Protein AF-A0AAD4ZBF3-F1 (afdb_monomer_lite)

Radius of gyration: 14.14 Å; chains: 1; bounding box: 36×25×43 Å

Organism: Prunus dulcis (NCBI:txid3755)

Sequence (80 aa):
MAATTVTTEDLWDVVEATTEPPKPEDDEAEFKAWRKKDAKALILIQNYCGSANYSLIWGTETAKAAWDTLAKKLNPAQGT

Secondary structure (DSSP, 8-state):
-------HHHHHHHHHTTSSPPPTTT-HHHHHHHHHHHHHHHHHHHHHS-HHHHHHHTT-SSHHHHHHHHHHHH-GGG--

pLDDT: mean 77.59, std 15.72, range [38.84, 94.88]

InterPro domains:
  IPR061502 Copia/RE1/RE2-like, N-terminal domain [PF14223] (5-73)

Structure (mmCIF, N/CA/C/O backbone):
data_AF-A0AAD4ZBF3-F1
#
_entry.id   AF-A0AAD4ZBF3-F1
#
loop_
_atom_site.group_PDB
_atom_site.id
_atom_site.type_symbol
_atom_site.label_atom_id
_atom_site.label_alt_id
_atom_site.label_comp_id
_atom_site.label_asym_id
_atom_site.label_entity_id
_atom_site.label_seq_id
_atom_site.pdbx_PDB_ins_code
_atom_site.Cartn_x
_atom_site.Cartn_y
_atom_site.Cartn_z
_atom_site.occupancy
_atom_site.B_iso_or_equiv
_atom_site.auth_seq_id
_atom_site.auth_comp_id
_atom_site.auth_asym_id
_atom_site.auth_atom_id
_atom_site.pdbx_PDB_model_num
ATOM 1 N N . MET A 1 1 ? 16.428 -9.045 19.915 1.00 38.84 1 MET A N 1
ATOM 2 C CA . MET A 1 1 ? 15.604 -8.414 18.864 1.00 38.84 1 MET A CA 1
ATOM 3 C C . MET A 1 1 ? 15.076 -9.532 17.985 1.00 38.84 1 MET A C 1
ATOM 5 O O . MET A 1 1 ? 15.890 -10.210 17.376 1.00 38.84 1 MET A O 1
ATOM 9 N N . ALA A 1 2 ? 13.775 -9.821 18.016 1.00 42.25 2 ALA A N 1
ATOM 10 C CA . ALA A 1 2 ? 13.194 -10.837 17.141 1.00 42.25 2 ALA A CA 1
ATOM 11 C C . ALA A 1 2 ? 12.951 -10.195 15.771 1.00 42.25 2 ALA A C 1
ATOM 13 O O . ALA A 1 2 ? 12.199 -9.227 15.674 1.00 42.25 2 ALA A O 1
ATOM 14 N N . ALA A 1 3 ? 13.637 -10.678 14.737 1.00 52.47 3 ALA A N 1
ATOM 15 C CA . ALA A 1 3 ? 13.335 -10.308 13.364 1.00 52.47 3 ALA A CA 1
ATOM 16 C C . ALA A 1 3 ? 12.077 -11.078 12.953 1.00 52.47 3 ALA A C 1
ATOM 18 O O . ALA A 1 3 ? 12.132 -12.287 12.742 1.00 52.47 3 ALA A O 1
ATOM 19 N N . THR A 1 4 ? 10.933 -10.398 12.904 1.00 56.81 4 THR A N 1
ATOM 20 C CA . THR A 1 4 ? 9.709 -10.973 12.343 1.00 56.81 4 THR A CA 1
ATOM 21 C C . THR A 1 4 ? 9.911 -11.122 10.840 1.00 56.81 4 THR A C 1
ATOM 23 O O . THR A 1 4 ? 9.852 -10.146 10.094 1.00 56.81 4 THR A O 1
ATOM 26 N N . THR A 1 5 ? 10.201 -12.341 10.400 1.00 47.84 5 THR A N 1
ATOM 27 C CA . THR A 1 5 ? 10.212 -12.725 8.990 1.00 47.84 5 THR A CA 1
ATOM 28 C C . THR A 1 5 ? 8.765 -12.752 8.507 1.00 47.84 5 THR A C 1
ATOM 30 O O . THR A 1 5 ? 8.079 -13.755 8.675 1.00 47.84 5 THR A O 1
ATOM 33 N N . VAL A 1 6 ? 8.279 -11.625 7.984 1.00 57.25 6 VAL A N 1
ATOM 34 C CA . VAL A 1 6 ? 6.967 -11.558 7.326 1.00 57.25 6 VAL A CA 1
ATOM 35 C C . VAL A 1 6 ? 7.024 -12.457 6.097 1.00 57.25 6 VAL A C 1
ATOM 37 O O . VAL A 1 6 ? 7.847 -12.241 5.206 1.00 57.25 6 VAL A O 1
ATOM 40 N N . THR A 1 7 ? 6.198 -13.499 6.091 1.00 58.53 7 THR A N 1
ATOM 41 C CA . THR A 1 7 ? 6.068 -14.402 4.946 1.00 58.53 7 THR A CA 1
ATOM 42 C C . THR A 1 7 ? 5.282 -13.721 3.823 1.00 58.53 7 THR A C 1
ATOM 44 O O . THR A 1 7 ? 4.570 -12.743 4.040 1.00 58.53 7 THR A O 1
ATOM 47 N N . THR A 1 8 ? 5.423 -14.195 2.585 1.00 57.16 8 THR A N 1
ATOM 48 C CA . THR A 1 8 ? 4.689 -13.639 1.433 1.00 57.16 8 THR A CA 1
ATOM 49 C C . THR A 1 8 ? 3.172 -13.797 1.562 1.00 57.16 8 THR A C 1
ATOM 51 O O . THR A 1 8 ? 2.435 -12.967 1.039 1.00 57.16 8 THR A O 1
ATOM 54 N N . GLU A 1 9 ? 2.718 -14.824 2.282 1.00 57.94 9 GLU A N 1
ATOM 55 C CA . GLU A 1 9 ? 1.305 -15.078 2.591 1.00 57.94 9 GLU A CA 1
ATOM 56 C C . GLU A 1 9 ? 0.769 -14.040 3.597 1.00 57.94 9 GLU A C 1
ATOM 58 O O . GLU A 1 9 ? -0.232 -13.387 3.312 1.00 57.94 9 GLU A O 1
ATOM 63 N N . ASP A 1 10 ? 1.516 -13.748 4.675 1.00 64.94 10 ASP A N 1
ATOM 64 C CA . ASP A 1 10 ? 1.211 -12.634 5.598 1.00 64.94 10 ASP A CA 1
ATOM 65 C C . ASP A 1 10 ? 1.134 -11.275 4.879 1.00 64.94 10 ASP A C 1
ATOM 67 O O . ASP A 1 10 ? 0.413 -10.365 5.295 1.00 64.94 10 ASP A O 1
ATOM 71 N N . LEU A 1 11 ? 1.920 -11.103 3.811 1.00 62.38 11 LEU A N 1
ATOM 72 C CA . LEU A 1 11 ? 1.959 -9.869 3.033 1.00 62.38 11 LEU A CA 1
ATOM 73 C C . LEU A 1 11 ? 0.665 -9.668 2.230 1.00 62.38 11 LEU A C 1
ATOM 75 O O . LEU A 1 11 ? 0.161 -8.546 2.163 1.00 62.38 11 LEU A O 1
ATOM 79 N N . TRP A 1 12 ? 0.136 -10.739 1.629 1.00 68.81 12 TRP A N 1
ATOM 80 C CA . TRP A 1 12 ? -1.065 -10.688 0.793 1.00 68.81 12 TRP A CA 1
ATOM 81 C C . TRP A 1 12 ? -2.338 -10.510 1.626 1.00 68.81 12 TRP A C 1
ATOM 83 O O . TRP A 1 12 ? -3.164 -9.670 1.277 1.00 68.81 12 TRP A O 1
ATOM 93 N N . ASP A 1 13 ? -2.442 -11.171 2.782 1.00 66.94 13 ASP A N 1
ATOM 94 C CA . ASP A 1 13 ? -3.577 -11.010 3.708 1.00 66.94 13 ASP A CA 1
ATOM 95 C C . ASP A 1 13 ? -3.720 -9.565 4.214 1.00 66.94 13 ASP A C 1
ATOM 97 O O . ASP A 1 13 ? -4.825 -9.042 4.397 1.00 66.94 13 ASP A O 1
ATOM 101 N N . VAL A 1 14 ? -2.592 -8.877 4.423 1.00 65.56 14 VAL A N 1
ATOM 102 C CA . VAL A 1 14 ? -2.584 -7.460 4.807 1.00 65.56 14 VAL A CA 1
ATOM 103 C C . VAL A 1 14 ? -3.035 -6.574 3.644 1.00 65.56 14 VAL A C 1
ATOM 105 O O . VAL A 1 14 ? -3.725 -5.588 3.886 1.00 65.56 14 VAL A O 1
ATOM 108 N N . VAL A 1 15 ? -2.693 -6.917 2.399 1.00 60.56 15 VAL A N 1
ATOM 109 C CA . VAL A 1 15 ? -3.134 -6.172 1.210 1.00 60.56 15 VAL A CA 1
ATOM 110 C C . VAL A 1 1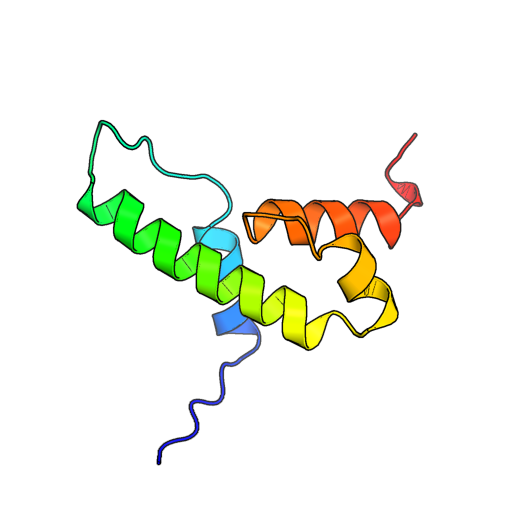5 ? -4.627 -6.391 0.947 1.00 60.56 15 VAL A C 1
ATOM 112 O O . VAL A 1 15 ? -5.352 -5.407 0.789 1.00 60.56 15 VAL A O 1
ATOM 115 N N . GLU A 1 16 ? -5.123 -7.632 0.983 1.00 66.25 16 GLU A N 1
ATOM 116 C CA . GLU A 1 16 ? -6.550 -7.935 0.793 1.00 66.25 16 GLU A CA 1
ATOM 117 C C . GLU A 1 16 ? -7.424 -7.236 1.832 1.00 66.25 16 GLU A C 1
ATOM 119 O O . GLU A 1 16 ? -8.384 -6.559 1.466 1.00 66.25 16 GLU A O 1
ATOM 124 N N . ALA A 1 17 ? -7.037 -7.270 3.109 1.00 63.97 17 ALA A N 1
ATOM 125 C CA . ALA A 1 17 ? -7.765 -6.591 4.182 1.00 63.97 17 ALA A CA 1
ATOM 126 C C . ALA A 1 17 ? -7.780 -5.050 4.069 1.00 63.97 17 ALA A C 1
ATOM 128 O O . ALA A 1 17 ? -8.420 -4.389 4.888 1.00 63.97 17 ALA A O 1
ATOM 129 N N . THR A 1 18 ? -7.061 -4.467 3.101 1.00 63.12 18 THR A N 1
ATOM 130 C CA . THR A 1 18 ? -6.958 -3.012 2.893 1.00 63.12 18 THR A CA 1
ATOM 131 C C . THR A 1 18 ? -7.618 -2.529 1.602 1.00 63.12 18 THR A C 1
ATOM 133 O O . THR A 1 18 ? -7.566 -1.340 1.293 1.00 63.12 18 THR A O 1
ATOM 136 N N . THR A 1 19 ? -8.268 -3.424 0.850 1.00 66.06 19 THR A N 1
ATOM 137 C CA . THR A 1 19 ? -8.842 -3.098 -0.466 1.00 66.06 19 THR A CA 1
ATOM 138 C C . THR A 1 19 ? -9.991 -2.093 -0.425 1.00 66.06 19 THR A C 1
ATOM 140 O O . THR A 1 19 ? -10.152 -1.348 -1.391 1.00 66.06 19 THR A O 1
ATOM 143 N N . GLU A 1 20 ? -10.737 -2.001 0.678 1.00 66.25 20 GLU A N 1
ATOM 144 C CA . GLU A 1 20 ? -11.793 -0.999 0.840 1.00 66.25 20 GLU A CA 1
ATOM 145 C C . GLU A 1 20 ? -11.779 -0.417 2.264 1.00 66.25 20 GLU A C 1
ATOM 147 O O . GLU A 1 20 ? -11.729 -1.185 3.230 1.00 66.25 20 GLU A O 1
ATOM 152 N N . PRO A 1 21 ? -11.763 0.920 2.433 1.00 62.22 21 PRO A N 1
ATOM 153 C CA . PRO A 1 21 ? -11.877 1.532 3.749 1.00 62.22 21 PRO A CA 1
ATOM 154 C C . PRO A 1 21 ? -13.273 1.280 4.333 1.00 62.22 21 PRO A C 1
ATOM 156 O O . PRO A 1 21 ? -14.264 1.567 3.656 1.00 62.22 21 PRO A O 1
ATOM 159 N N . PRO A 1 22 ? -13.390 0.814 5.591 1.00 64.81 22 PRO A N 1
ATOM 160 C CA . PRO A 1 22 ? -14.677 0.807 6.272 1.00 64.81 22 PRO A CA 1
ATOM 161 C C . PRO A 1 22 ? -15.196 2.245 6.391 1.00 64.81 22 PRO A C 1
ATOM 163 O O . PRO A 1 22 ? -14.413 3.199 6.484 1.00 64.81 22 PRO A O 1
ATOM 166 N N . LYS A 1 23 ? -16.523 2.416 6.374 1.00 66.44 23 LYS A N 1
ATOM 167 C CA . LYS A 1 23 ? -17.132 3.739 6.534 1.00 66.44 23 LYS A CA 1
ATOM 168 C C . LYS A 1 23 ? -16.740 4.304 7.905 1.00 66.44 23 LYS A C 1
ATOM 170 O O . LYS A 1 23 ? -16.979 3.643 8.913 1.00 66.44 23 LYS A O 1
ATOM 175 N N . PRO A 1 24 ? -16.174 5.520 7.968 1.00 59.81 24 PRO A N 1
ATOM 176 C CA . PRO A 1 24 ? -15.704 6.103 9.224 1.00 59.81 24 PRO A CA 1
ATOM 177 C C . PRO A 1 24 ? -16.833 6.392 10.228 1.00 59.81 24 PRO A C 1
ATOM 179 O O . PRO A 1 24 ? -16.545 6.627 11.395 1.00 59.81 24 PRO A O 1
ATOM 182 N N . GLU A 1 25 ? -18.094 6.382 9.785 1.00 58.91 25 GLU A N 1
ATOM 183 C CA . GLU A 1 25 ? -19.276 6.699 10.598 1.00 58.91 25 GLU A CA 1
ATOM 184 C C . GLU A 1 25 ? -19.796 5.511 11.429 1.00 58.91 25 GLU A C 1
ATOM 186 O O . GLU A 1 25 ? -20.462 5.745 12.434 1.00 58.91 25 GLU A O 1
ATOM 191 N N . ASP A 1 26 ? -19.473 4.266 11.052 1.00 60.53 26 ASP A N 1
ATOM 192 C CA . ASP A 1 26 ? -20.047 3.063 11.677 1.00 60.53 26 ASP A CA 1
ATOM 193 C C . ASP A 1 26 ? -19.137 2.444 12.758 1.00 60.53 26 ASP A C 1
ATOM 195 O O . ASP A 1 26 ? -19.657 1.898 13.730 1.00 60.53 26 ASP A O 1
ATOM 199 N N . ASP A 1 27 ? -17.800 2.552 12.643 1.00 72.44 27 ASP A N 1
ATOM 200 C CA . ASP A 1 27 ? -16.882 2.041 13.677 1.00 72.44 27 ASP A CA 1
ATOM 201 C C . ASP A 1 27 ? -15.451 2.642 13.606 1.00 72.44 27 ASP A C 1
ATOM 203 O O . ASP A 1 27 ? -14.575 2.209 12.846 1.00 72.44 27 ASP A O 1
ATOM 207 N N . GLU A 1 28 ? -15.176 3.671 14.423 1.00 80.06 28 GLU A N 1
ATOM 208 C CA . GLU A 1 28 ? -13.876 4.374 14.470 1.00 80.06 28 GLU A CA 1
ATOM 209 C C . GLU A 1 28 ? -12.709 3.426 14.815 1.00 80.06 28 GLU A C 1
ATOM 211 O O . GLU A 1 28 ? -11.579 3.592 14.331 1.00 80.06 28 GLU A O 1
ATOM 216 N N . ALA A 1 29 ? -12.971 2.403 15.635 1.00 82.25 29 ALA A N 1
ATOM 217 C CA . ALA A 1 29 ? -11.972 1.416 16.025 1.00 82.25 29 ALA A CA 1
ATOM 218 C C . ALA A 1 29 ? -11.537 0.555 14.830 1.00 82.25 29 ALA A C 1
ATOM 220 O O . ALA A 1 29 ? -10.333 0.330 14.637 1.00 82.25 29 ALA A O 1
ATOM 221 N N . GLU A 1 30 ? -12.490 0.134 13.998 1.00 79.81 30 GLU A N 1
ATOM 222 C CA . GLU A 1 30 ? -12.222 -0.632 12.781 1.00 79.81 30 GLU A CA 1
ATOM 223 C C . GLU A 1 30 ? -11.513 0.220 11.730 1.00 79.81 30 GLU A C 1
ATOM 225 O O . GLU A 1 30 ? -10.502 -0.217 11.174 1.00 79.81 30 GLU A O 1
ATOM 230 N N . PHE A 1 31 ? -11.939 1.473 11.527 1.00 81.00 31 PHE A N 1
ATOM 231 C CA . PHE A 1 31 ? -11.260 2.397 10.613 1.00 81.00 31 PHE A CA 1
ATOM 232 C C . PHE A 1 31 ? -9.801 2.640 11.019 1.00 81.00 31 PHE A C 1
ATOM 234 O O . PHE A 1 31 ? -8.888 2.604 10.187 1.00 81.00 31 PHE A O 1
ATOM 241 N N . LYS A 1 32 ? -9.534 2.809 12.317 1.00 84.38 32 LYS A N 1
ATOM 242 C CA . LYS A 1 32 ? -8.170 2.961 12.838 1.00 84.38 32 LYS A CA 1
ATOM 243 C C . LYS A 1 32 ? -7.338 1.689 12.670 1.00 84.38 32 LYS A C 1
ATOM 245 O O . LYS A 1 32 ? -6.138 1.777 12.394 1.00 84.38 32 LYS A O 1
ATOM 250 N N . ALA A 1 33 ? -7.936 0.512 12.851 1.00 86.00 33 ALA A N 1
ATOM 251 C CA . ALA A 1 33 ? -7.266 -0.764 12.617 1.00 86.00 33 ALA A CA 1
ATOM 252 C C . ALA A 1 33 ? -6.935 -0.958 11.128 1.00 86.00 33 ALA A C 1
ATOM 254 O O . ALA A 1 33 ? -5.805 -1.327 10.799 1.00 86.00 33 ALA A O 1
ATOM 255 N N . TRP A 1 34 ? -7.875 -0.627 10.243 1.00 87.31 34 TRP A N 1
ATOM 256 C CA . TRP A 1 34 ? -7.701 -0.638 8.794 1.00 87.31 34 TRP A CA 1
ATOM 257 C C . TRP A 1 34 ? -6.585 0.312 8.351 1.00 87.31 34 TRP A C 1
ATOM 259 O O . TRP A 1 34 ? -5.631 -0.133 7.716 1.00 87.31 34 TRP A O 1
ATOM 269 N N . ARG A 1 35 ? -6.597 1.580 8.795 1.00 88.06 35 ARG A N 1
ATOM 270 C CA . ARG A 1 35 ? -5.544 2.565 8.469 1.00 88.06 35 ARG A CA 1
ATOM 271 C C . ARG A 1 35 ? -4.147 2.094 8.863 1.00 88.06 35 ARG A C 1
ATOM 273 O O . ARG A 1 35 ? -3.184 2.357 8.148 1.00 88.06 35 ARG A O 1
ATOM 280 N N . LYS A 1 36 ? -4.010 1.385 9.989 1.00 87.75 36 LYS A N 1
ATOM 281 C CA . LYS A 1 36 ? -2.723 0.798 10.401 1.00 87.75 36 LYS A CA 1
ATOM 282 C C . LYS A 1 36 ? -2.273 -0.331 9.473 1.00 87.75 36 LYS A C 1
ATOM 284 O O . LYS A 1 36 ? -1.073 -0.455 9.240 1.00 87.75 36 LYS A O 1
ATOM 289 N N . LYS A 1 37 ? -3.194 -1.171 8.993 1.00 88.62 37 LYS A N 1
ATOM 290 C CA . LYS A 1 37 ? -2.885 -2.242 8.032 1.00 88.62 37 LYS A CA 1
ATOM 291 C C . LYS A 1 37 ? -2.515 -1.656 6.668 1.00 88.62 37 LYS A C 1
ATOM 293 O O . LYS A 1 37 ? -1.477 -2.024 6.131 1.00 88.62 37 LYS A O 1
ATOM 298 N N . ASP A 1 38 ? -3.279 -0.676 6.193 1.00 90.81 38 ASP A N 1
ATO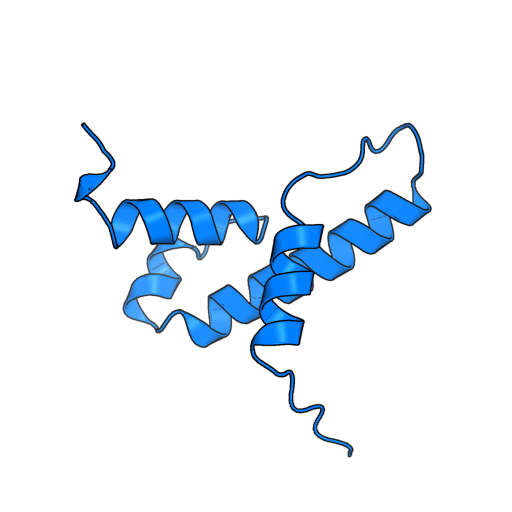M 299 C CA . ASP A 1 38 ? -3.047 0.029 4.926 1.00 90.81 38 ASP A CA 1
ATOM 300 C C . ASP A 1 38 ? -1.679 0.726 4.916 1.00 90.81 38 ASP A C 1
ATOM 302 O O . ASP A 1 38 ? -0.880 0.520 4.006 1.00 90.81 38 ASP A O 1
ATOM 306 N N . ALA A 1 39 ? -1.326 1.435 5.996 1.00 90.44 39 ALA A N 1
ATOM 307 C CA . ALA A 1 39 ? -0.004 2.047 6.129 1.00 90.44 39 ALA A CA 1
ATOM 308 C C . ALA A 1 39 ? 1.140 1.015 6.092 1.00 90.44 39 ALA A C 1
ATOM 310 O O . ALA A 1 39 ? 2.180 1.265 5.484 1.00 90.44 39 ALA A O 1
ATOM 311 N N . LYS A 1 40 ? 0.964 -0.160 6.718 1.00 90.88 40 LYS A N 1
ATOM 312 C CA . LYS A 1 40 ? 1.964 -1.241 6.663 1.00 90.88 40 LYS A CA 1
ATOM 313 C C . LYS A 1 40 ? 2.106 -1.804 5.251 1.00 90.88 40 LYS A C 1
ATOM 315 O O . LYS A 1 40 ? 3.233 -1.957 4.788 1.00 90.88 40 LYS A O 1
ATOM 320 N N . ALA A 1 41 ? 0.993 -2.084 4.575 1.00 92.12 41 ALA A N 1
ATOM 321 C CA . ALA A 1 41 ? 0.999 -2.547 3.191 1.00 92.12 41 ALA A CA 1
ATOM 322 C C . ALA A 1 41 ? 1.688 -1.534 2.268 1.00 92.12 41 ALA A C 1
ATOM 324 O O . ALA A 1 41 ? 2.549 -1.912 1.477 1.00 92.12 41 ALA A O 1
ATOM 325 N N . LEU A 1 42 ? 1.385 -0.242 2.419 1.00 92.75 42 LEU A N 1
ATOM 326 C CA . LEU A 1 42 ? 1.990 0.814 1.615 1.00 92.75 42 LEU A CA 1
ATOM 327 C C . LEU A 1 42 ? 3.511 0.868 1.802 1.00 92.75 42 LEU A C 1
ATOM 329 O O . LEU A 1 42 ? 4.237 0.882 0.812 1.00 92.75 42 LEU A O 1
ATOM 333 N N . ILE A 1 43 ? 4.000 0.817 3.046 1.00 92.06 43 ILE A N 1
ATOM 334 C CA . ILE A 1 43 ? 5.443 0.781 3.340 1.00 92.06 43 ILE A CA 1
ATOM 335 C C . ILE A 1 43 ? 6.106 -0.447 2.702 1.00 92.06 43 ILE A C 1
ATOM 337 O O . ILE A 1 43 ? 7.208 -0.346 2.163 1.00 92.06 43 ILE A O 1
ATOM 341 N N . LEU A 1 44 ? 5.454 -1.611 2.742 1.00 93.44 44 LEU A N 1
ATOM 342 C CA . LEU A 1 44 ? 5.976 -2.828 2.117 1.00 93.44 44 LEU A CA 1
ATOM 343 C C . LEU A 1 44 ? 6.066 -2.670 0.596 1.00 93.44 44 LEU A C 1
ATOM 345 O O . LEU A 1 44 ? 7.130 -2.899 0.026 1.00 93.44 44 LEU A O 1
ATOM 349 N N . ILE A 1 45 ? 5.001 -2.206 -0.060 1.00 92.06 45 ILE A N 1
ATOM 350 C CA . ILE A 1 45 ? 5.012 -1.956 -1.507 1.00 92.06 45 ILE A CA 1
ATOM 351 C C . ILE A 1 45 ? 6.127 -0.963 -1.858 1.00 92.06 45 ILE A C 1
ATOM 353 O O . ILE A 1 45 ? 6.930 -1.223 -2.751 1.00 92.06 45 ILE A O 1
ATOM 357 N N . GLN A 1 46 ? 6.230 0.139 -1.119 1.00 91.88 46 GLN A N 1
ATOM 358 C CA . GLN A 1 46 ? 7.255 1.162 -1.311 1.00 91.88 46 GLN A CA 1
ATOM 359 C C . GLN A 1 46 ? 8.681 0.608 -1.190 1.00 91.88 46 GLN A C 1
ATOM 361 O O . GLN A 1 46 ? 9.512 0.876 -2.056 1.00 91.88 46 GLN A O 1
ATOM 366 N N . ASN A 1 47 ? 8.952 -0.216 -0.176 1.00 90.88 47 ASN A N 1
ATOM 367 C CA . ASN A 1 47 ? 10.281 -0.781 0.057 1.00 90.88 47 ASN A CA 1
ATOM 368 C C . ASN A 1 47 ? 10.665 -1.875 -0.950 1.00 90.88 47 ASN A C 1
ATOM 370 O O . ASN A 1 47 ? 11.842 -2.004 -1.287 1.00 90.88 47 ASN A O 1
ATOM 374 N N . TYR A 1 48 ? 9.699 -2.664 -1.428 1.00 91.38 48 TYR A N 1
ATOM 375 C CA . TYR A 1 48 ? 9.968 -3.855 -2.243 1.00 91.38 48 TYR A CA 1
ATOM 376 C C . TYR A 1 48 ? 9.676 -3.688 -3.740 1.00 91.38 48 TYR A C 1
ATOM 378 O O . TYR A 1 48 ? 10.082 -4.538 -4.529 1.00 91.38 48 TYR A O 1
ATOM 386 N N . CYS A 1 49 ? 9.035 -2.599 -4.174 1.00 89.38 49 CYS A N 1
ATOM 387 C CA . CYS A 1 49 ? 8.738 -2.386 -5.595 1.00 89.38 49 CYS A CA 1
ATOM 388 C C . CYS A 1 49 ? 9.980 -2.084 -6.457 1.00 89.38 49 CYS A C 1
ATOM 390 O O . CYS A 1 49 ? 9.905 -2.184 -7.680 1.00 89.38 49 CYS A O 1
ATOM 392 N N . GLY A 1 50 ? 11.122 -1.749 -5.849 1.00 90.19 50 GLY A N 1
ATOM 393 C CA . GLY A 1 50 ? 12.347 -1.360 -6.552 1.00 90.19 50 GLY A CA 1
ATOM 394 C C . GLY A 1 50 ? 12.362 0.120 -6.953 1.00 90.19 50 GLY A C 1
ATOM 395 O O . GLY A 1 50 ? 11.326 0.736 -7.198 1.00 90.19 50 GLY A O 1
ATOM 396 N N . SER A 1 51 ? 13.556 0.713 -7.033 1.00 89.38 51 SER A N 1
ATOM 397 C CA . SER A 1 51 ? 13.739 2.171 -7.159 1.00 89.38 51 SER A CA 1
ATOM 398 C C . SER A 1 51 ? 13.066 2.793 -8.389 1.00 89.38 51 SER A C 1
ATOM 400 O O . SER A 1 51 ? 12.507 3.885 -8.291 1.00 89.38 51 SER A O 1
ATOM 402 N N . ALA A 1 52 ? 13.070 2.097 -9.530 1.00 87.06 52 ALA A N 1
ATOM 403 C CA . ALA A 1 52 ? 12.409 2.562 -10.750 1.00 87.06 52 ALA A CA 1
ATOM 404 C C . ALA A 1 52 ? 10.885 2.690 -10.565 1.00 87.06 52 ALA A C 1
ATOM 406 O O . ALA A 1 52 ? 10.286 3.685 -10.970 1.00 87.06 52 ALA A O 1
ATOM 407 N N . ASN A 1 53 ? 10.274 1.720 -9.885 1.00 91.31 53 ASN A N 1
ATOM 408 C CA . ASN A 1 53 ? 8.831 1.659 -9.666 1.00 91.31 53 ASN A CA 1
ATOM 409 C C . ASN A 1 53 ? 8.379 2.533 -8.495 1.00 91.31 53 ASN A C 1
ATOM 411 O O . ASN A 1 53 ? 7.276 3.070 -8.522 1.00 91.31 53 ASN A O 1
ATOM 415 N N . TYR A 1 54 ? 9.244 2.734 -7.501 1.00 92.00 54 TYR A N 1
ATOM 416 C CA . TYR A 1 54 ? 8.974 3.591 -6.350 1.00 92.00 54 TYR A CA 1
ATOM 417 C C . TYR A 1 54 ? 8.582 5.015 -6.765 1.00 92.00 54 TYR A C 1
ATOM 419 O O . TYR A 1 54 ? 7.643 5.595 -6.222 1.00 92.00 54 TYR A O 1
ATOM 427 N N . SER A 1 55 ? 9.237 5.546 -7.803 1.00 91.88 55 SER A N 1
ATOM 428 C CA . SER A 1 55 ? 8.908 6.858 -8.371 1.00 91.88 55 SER A CA 1
ATOM 429 C C . SER A 1 55 ? 7.460 6.969 -8.877 1.00 91.88 55 SER A C 1
ATOM 431 O O . SER A 1 55 ? 6.892 8.059 -8.858 1.00 91.88 55 SER A O 1
ATOM 433 N N . LEU A 1 56 ? 6.840 5.852 -9.277 1.00 92.12 56 LEU A N 1
ATOM 434 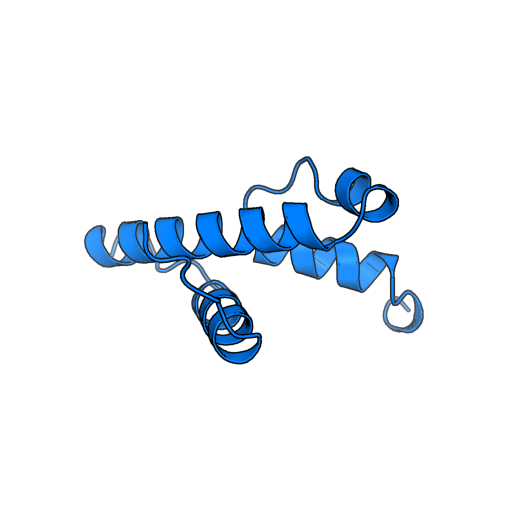C CA . LEU A 1 56 ? 5.458 5.804 -9.764 1.00 92.12 56 LEU A CA 1
ATOM 435 C C . LEU A 1 56 ? 4.436 5.916 -8.628 1.00 92.12 56 LEU A C 1
ATOM 437 O O . LEU A 1 56 ? 3.320 6.370 -8.864 1.00 92.12 56 LEU A O 1
ATOM 441 N N . ILE A 1 57 ? 4.810 5.499 -7.416 1.00 94.88 57 ILE A N 1
ATOM 442 C CA . ILE A 1 57 ? 3.906 5.369 -6.263 1.00 94.88 57 ILE A CA 1
ATOM 443 C C . ILE A 1 57 ? 4.257 6.296 -5.094 1.00 94.88 57 ILE A C 1
ATOM 445 O O . ILE A 1 57 ? 3.615 6.238 -4.052 1.00 94.88 57 ILE A O 1
ATOM 449 N N . TRP A 1 58 ? 5.261 7.165 -5.239 1.00 89.44 58 TRP A N 1
ATOM 450 C CA . TRP A 1 58 ? 5.700 8.074 -4.170 1.00 89.44 58 TRP A CA 1
ATOM 451 C C . TRP A 1 58 ? 4.548 8.895 -3.560 1.00 89.44 58 TRP A C 1
ATOM 453 O O . TRP A 1 58 ? 4.542 9.160 -2.363 1.00 89.44 58 TRP A O 1
ATOM 463 N N . GLY A 1 59 ? 3.574 9.300 -4.380 1.00 89.00 59 GLY A N 1
ATOM 464 C CA . GLY A 1 59 ? 2.458 10.157 -3.967 1.00 89.00 59 GLY A CA 1
ATOM 465 C C . GLY A 1 59 ? 1.178 9.429 -3.552 1.00 89.00 59 GLY A C 1
ATOM 466 O O . GLY A 1 59 ? 0.159 10.089 -3.379 1.00 89.00 59 GLY A O 1
ATOM 467 N N . THR A 1 60 ? 1.169 8.098 -3.452 1.00 93.38 60 THR A N 1
ATOM 468 C CA . THR A 1 60 ? -0.058 7.359 -3.117 1.00 93.38 60 THR A CA 1
ATOM 469 C C . THR A 1 60 ? -0.289 7.309 -1.612 1.00 93.38 60 THR A C 1
ATOM 471 O O . THR A 1 60 ? 0.629 7.001 -0.856 1.00 93.38 60 THR A O 1
ATOM 474 N N . GLU A 1 61 ? -1.527 7.547 -1.183 1.00 89.75 61 GLU A N 1
ATOM 475 C CA . GLU A 1 61 ? -1.896 7.599 0.240 1.00 89.75 61 GLU A CA 1
ATOM 476 C C . GLU A 1 61 ? -2.368 6.255 0.818 1.00 89.75 61 GLU A C 1
ATOM 478 O O . GLU A 1 61 ? -2.478 6.113 2.040 1.00 89.75 61 GLU A O 1
ATOM 483 N N . THR A 1 62 ? -2.649 5.283 -0.055 1.00 91.88 62 THR A N 1
ATOM 484 C CA . THR A 1 62 ? -3.120 3.938 0.298 1.00 91.88 62 THR A CA 1
ATOM 485 C C . THR A 1 62 ? -2.333 2.875 -0.455 1.00 91.88 62 THR A C 1
ATOM 487 O O . THR A 1 62 ? -1.848 3.097 -1.572 1.00 91.88 62 THR A O 1
ATOM 490 N N . ALA A 1 63 ? -2.231 1.691 0.140 1.00 91.56 63 ALA A N 1
ATOM 491 C CA . ALA A 1 63 ? -1.571 0.544 -0.469 1.00 91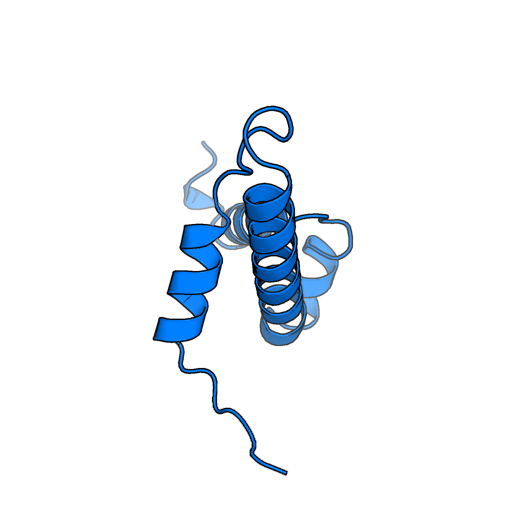.56 63 ALA A CA 1
ATOM 492 C C . ALA A 1 63 ? -2.253 0.122 -1.773 1.00 91.56 63 ALA A C 1
ATOM 494 O O . ALA A 1 63 ? -1.584 -0.183 -2.760 1.00 91.56 63 ALA A O 1
ATOM 495 N N . LYS A 1 64 ? -3.589 0.180 -1.803 1.00 89.88 64 LYS A N 1
ATOM 496 C CA . LYS A 1 64 ? -4.371 -0.108 -3.006 1.00 89.88 64 LYS A CA 1
ATOM 497 C C . LYS A 1 64 ? -4.019 0.832 -4.160 1.00 89.88 64 LYS A C 1
ATOM 499 O O . LYS A 1 64 ? -3.770 0.361 -5.265 1.00 89.88 64 LYS A O 1
ATOM 504 N N . ALA A 1 65 ? -3.938 2.140 -3.911 1.00 91.88 65 ALA A N 1
ATOM 505 C CA . ALA A 1 65 ? -3.579 3.104 -4.951 1.00 91.88 65 ALA A CA 1
ATOM 506 C C . ALA A 1 65 ? -2.158 2.871 -5.493 1.00 91.88 65 ALA A C 1
ATOM 508 O O . ALA A 1 65 ? -1.931 2.984 -6.702 1.00 91.88 65 ALA A O 1
ATOM 509 N N . ALA A 1 66 ? -1.213 2.503 -4.619 1.00 94.12 66 ALA A N 1
ATOM 510 C CA . ALA A 1 66 ? 0.134 2.106 -5.023 1.00 94.12 66 ALA A CA 1
ATOM 511 C C . ALA A 1 66 ? 0.099 0.872 -5.937 1.00 94.12 66 ALA A C 1
ATOM 513 O O . ALA A 1 66 ? 0.638 0.905 -7.044 1.00 94.12 66 ALA A O 1
ATOM 514 N N . TRP A 1 67 ? -0.580 -0.193 -5.505 1.00 93.44 67 TRP A N 1
ATOM 515 C CA . TRP A 1 67 ? -0.681 -1.441 -6.258 1.00 93.44 67 TRP A CA 1
ATOM 516 C C . TRP A 1 67 ? -1.368 -1.259 -7.615 1.00 93.44 67 TRP A C 1
ATOM 518 O O . TRP A 1 67 ? -0.821 -1.681 -8.631 1.00 93.44 67 TRP A O 1
ATOM 528 N N . ASP A 1 68 ? -2.509 -0.567 -7.659 1.00 91.50 68 ASP A N 1
ATOM 529 C CA . ASP A 1 68 ? -3.254 -0.304 -8.896 1.00 91.50 68 ASP A CA 1
ATOM 530 C C . ASP A 1 68 ? -2.406 0.511 -9.895 1.00 91.50 68 ASP A C 1
ATOM 532 O O . ASP A 1 68 ? -2.415 0.250 -11.102 1.00 91.50 68 ASP A O 1
ATOM 536 N N . THR A 1 69 ? -1.607 1.465 -9.396 1.00 93.56 69 THR A N 1
ATOM 537 C CA . THR A 1 69 ? -0.670 2.245 -10.221 1.00 93.56 69 THR A CA 1
ATOM 538 C C . THR A 1 69 ? 0.421 1.360 -10.817 1.00 93.56 69 THR A C 1
ATOM 540 O O . THR A 1 69 ? 0.685 1.439 -12.020 1.00 93.56 69 THR A O 1
ATOM 543 N N . LEU A 1 70 ? 1.035 0.492 -10.006 1.00 92.00 70 LEU A N 1
ATOM 544 C CA . LEU A 1 70 ? 2.045 -0.456 -10.476 1.00 92.00 70 LEU A CA 1
ATOM 545 C C . LEU A 1 70 ? 1.460 -1.439 -11.488 1.00 92.00 70 LEU A C 1
ATOM 547 O O . LEU A 1 70 ? 2.026 -1.597 -12.566 1.00 92.00 70 LEU A O 1
ATOM 551 N N . ALA A 1 71 ? 0.307 -2.039 -11.192 1.00 90.38 71 ALA A N 1
ATOM 552 C CA . ALA A 1 71 ? -0.368 -2.981 -12.078 1.00 90.38 71 ALA A CA 1
ATOM 553 C C . ALA A 1 71 ? -0.652 -2.351 -13.449 1.00 90.38 71 ALA A C 1
ATOM 555 O O . ALA A 1 71 ? -0.321 -2.934 -14.479 1.00 90.38 71 ALA A O 1
ATOM 556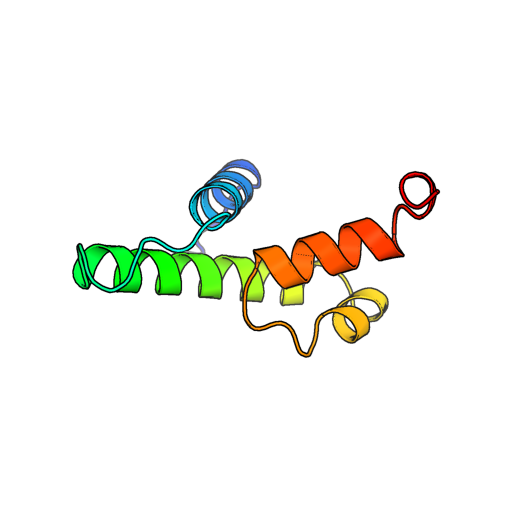 N N . LYS A 1 72 ? -1.158 -1.112 -13.475 1.00 90.00 72 LYS A N 1
ATOM 557 C CA . LYS A 1 72 ? -1.422 -0.378 -14.720 1.00 90.00 72 LYS A CA 1
ATOM 558 C C . LYS A 1 72 ? -0.154 -0.066 -15.519 1.00 90.00 72 LYS A C 1
ATOM 560 O O . LYS A 1 72 ? -0.181 -0.087 -16.747 1.00 90.00 72 LYS A O 1
ATOM 565 N N . LYS A 1 73 ? 0.942 0.294 -14.848 1.00 88.25 73 LYS A N 1
ATOM 566 C CA . LYS A 1 73 ? 2.195 0.703 -15.509 1.00 88.25 73 LYS A CA 1
ATOM 567 C C . LYS A 1 73 ? 3.041 -0.482 -15.966 1.00 88.25 73 LYS A C 1
ATOM 569 O O . LYS A 1 73 ? 3.716 -0.372 -16.985 1.00 88.25 73 LYS A O 1
ATOM 574 N N . LEU A 1 74 ? 3.005 -1.583 -15.222 1.00 85.50 74 LEU A N 1
ATOM 575 C CA . LEU A 1 74 ? 3.827 -2.770 -15.459 1.00 85.50 74 LEU A CA 1
ATOM 576 C C . LEU A 1 74 ? 3.095 -3.855 -16.253 1.00 85.50 74 LEU A C 1
ATOM 578 O O . LEU A 1 74 ? 3.747 -4.727 -16.819 1.00 85.50 74 LEU A O 1
ATOM 582 N N . ASN A 1 75 ? 1.765 -3.781 -16.354 1.00 79.81 75 ASN A N 1
ATOM 583 C CA . ASN A 1 75 ? 0.965 -4.639 -17.220 1.00 79.81 75 ASN A CA 1
ATOM 584 C C . ASN A 1 75 ? 0.062 -3.803 -18.154 1.00 79.81 75 ASN A C 1
ATOM 586 O O . ASN A 1 75 ? -1.149 -3.711 -17.941 1.00 79.81 75 ASN A O 1
ATOM 590 N N . PRO A 1 76 ? 0.630 -3.178 -19.205 1.00 64.06 76 PRO A N 1
ATOM 591 C CA . PRO A 1 76 ? -0.125 -2.302 -20.100 1.00 64.06 76 PRO A CA 1
ATOM 592 C C . PRO A 1 76 ? -1.185 -3.035 -20.943 1.00 64.06 76 PRO A C 1
ATOM 594 O O . PRO A 1 76 ? -2.071 -2.385 -21.484 1.00 64.06 76 PRO A O 1
ATOM 597 N N . ALA A 1 77 ? -1.149 -4.372 -21.027 1.00 61.81 77 ALA A N 1
ATOM 598 C CA . ALA A 1 77 ? -2.056 -5.169 -21.860 1.00 61.81 77 ALA A CA 1
ATOM 599 C C . ALA A 1 77 ? -3.515 -5.238 -21.353 1.00 61.81 77 ALA A C 1
ATOM 601 O O . ALA A 1 77 ? -4.357 -5.835 -22.017 1.00 61.81 77 ALA A O 1
ATOM 602 N N . GLN A 1 78 ? -3.833 -4.643 -20.197 1.00 56.25 78 GLN A N 1
ATOM 603 C CA . GLN A 1 78 ? -5.212 -4.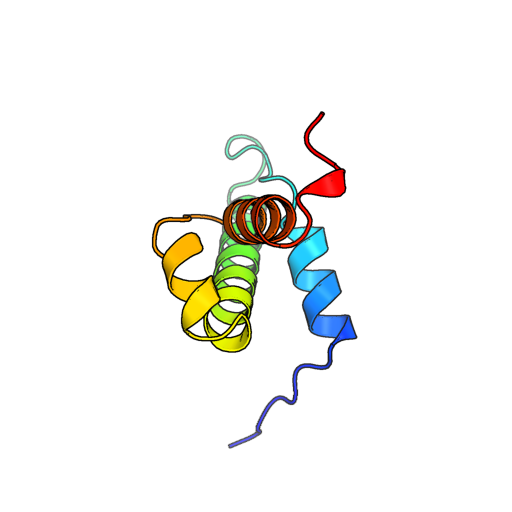532 -19.690 1.00 56.25 78 GLN A CA 1
ATOM 604 C C . GLN A 1 78 ? -5.821 -3.127 -19.833 1.00 56.25 78 GLN A C 1
ATOM 606 O O . GLN A 1 78 ? -6.940 -2.889 -19.380 1.00 56.25 78 GLN A O 1
ATOM 611 N N . GLY A 1 79 ? -5.116 -2.190 -20.475 1.00 57.62 79 GLY A N 1
ATOM 612 C CA . GLY A 1 79 ? -5.646 -0.878 -20.838 1.00 57.62 79 GLY A CA 1
ATOM 613 C C . GLY A 1 79 ? -5.890 -0.773 -22.341 1.00 57.62 79 GLY A C 1
ATOM 614 O O . GLY A 1 79 ? -4.987 -0.325 -23.037 1.00 57.62 79 GLY A O 1
ATOM 615 N N . THR A 1 80 ? -7.113 -1.135 -22.762 1.00 40.69 80 THR A N 1
ATOM 616 C CA . THR A 1 80 ? -7.733 -1.025 -24.111 1.00 40.69 80 THR A CA 1
ATOM 617 C C . THR A 1 80 ? -7.078 -1.764 -25.270 1.00 40.69 80 THR A C 1
ATOM 619 O O . THR A 1 80 ? -5.925 -1.435 -25.611 1.00 40.69 80 THR A O 1
#

Foldseek 3Di:
DDDPPCDPVNLVVLVVLQQDQDDCVPDVPSNVVSLVSFVVNLVVCLVPVDDVLNVQCVPPSGNNVSVVSCCCVVPVVPPD